Protein AF-A0A925LC29-F1 (afdb_monomer_lite)

Radius of gyration: 19.2 Å; chains: 1; bounding box: 22×25×63 Å

pLDDT: mean 88.76, std 10.74, range [48.91, 97.94]

Sequence (55 aa):
MNAVLNGPVFADVPTPKFEPGPAGTHITIRGLTKYFAGWPLYENFDLDIPKSKIV

Structure (mmCIF, N/CA/C/O backbone):
data_AF-A0A925LC29-F1
#
_entry.id   AF-A0A925LC29-F1
#
loop_
_atom_site.group_PDB
_atom_site.id
_atom_site.type_symbol
_atom_site.label_atom_id
_atom_site.label_alt_id
_atom_site.label_comp_id
_atom_site.label_asym_id
_atom_site.label_entity_id
_atom_site.label_seq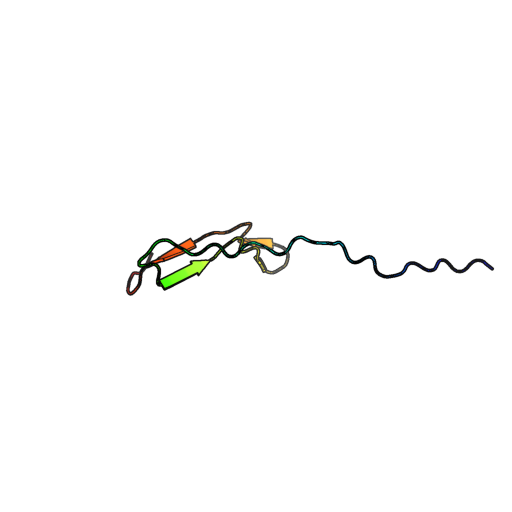_id
_atom_site.pdbx_PDB_ins_code
_atom_site.Cartn_x
_atom_site.Cartn_y
_atom_site.Cartn_z
_atom_site.occupancy
_atom_site.B_iso_or_equiv
_atom_site.auth_seq_id
_atom_site.auth_comp_id
_atom_site.auth_asym_id
_atom_site.auth_atom_id
_atom_site.pdbx_PDB_model_num
ATOM 1 N N . MET A 1 1 ? 6.831 -16.712 -52.168 1.00 48.91 1 MET A N 1
ATOM 2 C CA . MET A 1 1 ? 6.704 -15.586 -51.220 1.00 48.91 1 MET A CA 1
ATOM 3 C C . MET A 1 1 ? 6.110 -16.169 -49.949 1.00 48.91 1 MET A C 1
ATOM 5 O O . MET A 1 1 ? 5.005 -16.681 -50.036 1.00 48.91 1 MET A O 1
ATOM 9 N N . ASN A 1 2 ? 6.837 -16.190 -48.829 1.00 63.00 2 ASN A N 1
ATOM 10 C CA . ASN A 1 2 ? 6.335 -16.764 -47.574 1.00 63.00 2 ASN A CA 1
ATOM 11 C C . ASN A 1 2 ? 6.042 -15.625 -46.598 1.00 63.00 2 ASN A C 1
ATOM 13 O O . ASN A 1 2 ? 6.947 -14.867 -46.255 1.00 63.00 2 ASN A O 1
ATOM 17 N N . ALA A 1 3 ? 4.782 -15.488 -46.191 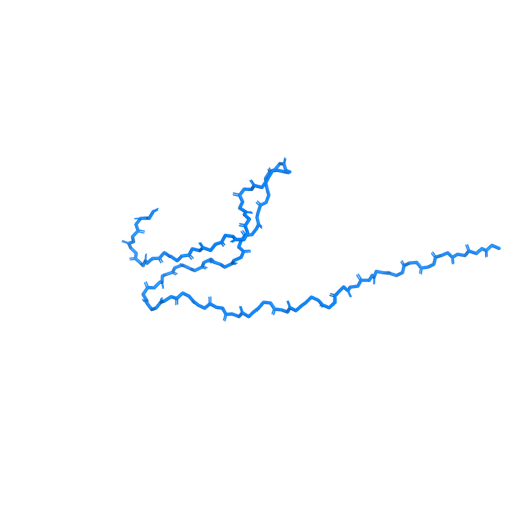1.00 72.88 3 ALA A N 1
ATOM 18 C CA . ALA A 1 3 ? 4.378 -14.546 -45.157 1.00 72.88 3 ALA A CA 1
ATOM 19 C C . ALA A 1 3 ? 4.477 -15.238 -43.793 1.00 72.88 3 ALA A C 1
ATOM 21 O O . ALA A 1 3 ? 3.878 -16.293 -43.588 1.00 72.88 3 ALA A O 1
ATOM 22 N 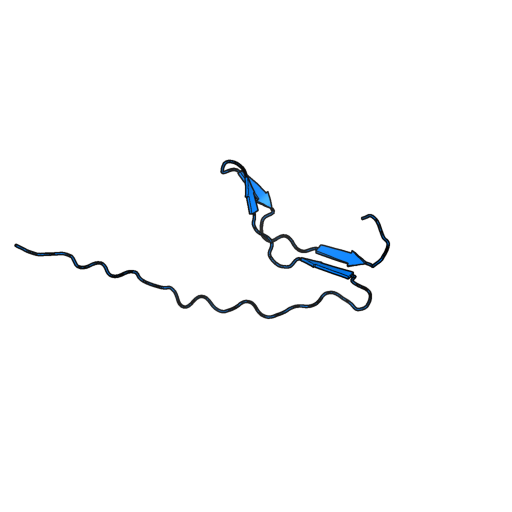N . VAL A 1 4 ? 5.247 -14.659 -42.873 1.00 65.50 4 VAL A N 1
ATOM 23 C CA . VAL A 1 4 ? 5.326 -15.129 -41.487 1.00 65.50 4 VAL A CA 1
ATOM 24 C C . VAL A 1 4 ? 4.218 -14.431 -40.702 1.00 65.50 4 VAL A C 1
ATOM 26 O O . VAL A 1 4 ? 4.258 -13.217 -40.509 1.00 65.50 4 VAL A O 1
ATOM 29 N N . LEU A 1 5 ? 3.202 -15.190 -40.294 1.00 74.00 5 LEU A N 1
ATOM 30 C CA . LEU A 1 5 ? 2.086 -14.711 -39.479 1.00 74.00 5 LEU A CA 1
ATOM 31 C C . LEU A 1 5 ? 2.404 -14.964 -38.000 1.00 74.00 5 LEU A C 1
ATOM 33 O O . LEU A 1 5 ? 2.099 -16.030 -37.472 1.00 74.00 5 LEU A O 1
ATOM 37 N N . ASN A 1 6 ? 3.015 -13.989 -37.327 1.00 73.00 6 ASN A N 1
ATOM 38 C CA . ASN A 1 6 ? 3.143 -14.007 -35.868 1.00 73.00 6 ASN A CA 1
ATOM 39 C C . ASN A 1 6 ? 1.898 -13.347 -35.264 1.00 73.00 6 ASN A C 1
ATOM 41 O O . ASN A 1 6 ? 1.791 -12.121 -35.240 1.00 73.00 6 ASN A O 1
ATOM 45 N N . GLY A 1 7 ? 0.936 -14.158 -34.822 1.00 76.81 7 GLY A N 1
ATOM 46 C CA . GLY A 1 7 ? -0.191 -13.671 -34.027 1.00 76.81 7 GLY A CA 1
ATOM 47 C C . GLY A 1 7 ? 0.261 -13.252 -32.619 1.00 76.81 7 GLY A C 1
ATOM 48 O O . GLY A 1 7 ? 1.264 -13.773 -32.126 1.00 76.81 7 GLY A O 1
ATOM 49 N N . PRO A 1 8 ? -0.445 -12.321 -31.954 1.00 74.25 8 PRO A N 1
ATOM 50 C CA . PRO A 1 8 ? -0.162 -11.987 -30.564 1.00 74.25 8 PRO A CA 1
ATOM 51 C C . PRO A 1 8 ? -0.362 -13.226 -29.683 1.00 74.25 8 PRO A C 1
ATOM 53 O O . PRO A 1 8 ? -1.433 -13.831 -29.676 1.00 74.25 8 PRO A O 1
ATOM 56 N N . VAL A 1 9 ? 0.685 -13.606 -28.951 1.00 74.81 9 VAL A N 1
ATOM 57 C CA . VAL A 1 9 ? 0.631 -14.674 -27.951 1.00 74.81 9 VAL A CA 1
ATOM 58 C C . VAL A 1 9 ? 0.260 -14.031 -26.624 1.00 74.81 9 VAL A C 1
ATOM 60 O O . VAL A 1 9 ? 1.038 -13.262 -26.061 1.00 74.81 9 VAL A O 1
ATOM 63 N N . PHE A 1 10 ? -0.937 -14.326 -26.132 1.00 76.44 10 PHE A N 1
ATOM 64 C CA . PHE A 1 10 ? -1.336 -13.959 -24.780 1.00 76.44 10 PHE A CA 1
ATOM 65 C C . PHE A 1 10 ? -0.932 -15.103 -23.855 1.00 76.44 10 PHE A C 1
ATOM 67 O O . PHE A 1 10 ? -1.371 -16.235 -24.040 1.00 76.44 10 PHE A O 1
ATOM 74 N N . ALA A 1 11 ? -0.040 -14.826 -22.907 1.00 78.19 11 ALA A N 1
ATOM 75 C CA . ALA A 1 11 ? 0.295 -15.793 -21.874 1.00 78.19 11 ALA A CA 1
ATOM 76 C C . ALA A 1 11 ? -0.904 -15.956 -20.928 1.00 78.19 11 ALA A C 1
ATOM 78 O O . ALA A 1 11 ? -1.474 -14.954 -20.490 1.00 78.19 11 ALA A O 1
ATOM 79 N N . ASP A 1 12 ? -1.246 -17.199 -20.582 1.00 79.00 12 ASP A N 1
ATOM 80 C CA . ASP A 1 12 ? -2.183 -17.506 -19.497 1.00 79.00 12 ASP A CA 1
ATOM 81 C C . ASP A 1 12 ? -1.525 -17.149 -18.159 1.00 79.00 12 ASP A C 1
ATOM 83 O O . ASP A 1 12 ? -0.936 -17.986 -17.475 1.00 79.00 12 ASP A O 1
ATOM 87 N N . VAL A 1 13 ? -1.560 -15.862 -17.812 1.00 79.81 13 VAL A N 1
ATOM 88 C CA . VAL A 1 13 ? -1.018 -15.358 -16.551 1.00 79.81 13 VAL A CA 1
ATOM 89 C C . VAL A 1 13 ? -2.062 -15.629 -15.464 1.00 79.81 13 VAL A C 1
ATOM 91 O O . VAL A 1 13 ? -3.179 -15.110 -15.563 1.00 79.81 13 VAL A O 1
ATOM 94 N N . PRO A 1 14 ? -1.741 -16.419 -14.422 1.00 83.25 14 PRO A N 1
ATOM 95 C CA . PRO A 1 14 ? -2.668 -16.655 -13.326 1.00 83.25 14 PRO A CA 1
ATOM 96 C C . PRO A 1 14 ? -3.111 -15.333 -12.706 1.00 83.25 14 PRO A C 1
ATOM 98 O O . PRO A 1 14 ? -2.291 -14.454 -12.431 1.00 83.25 14 PRO A O 1
ATOM 101 N N . THR A 1 15 ? -4.412 -15.186 -12.466 1.00 83.25 15 THR A N 1
ATOM 102 C CA . THR A 1 15 ? -4.915 -14.018 -11.744 1.00 83.25 15 THR A CA 1
ATOM 103 C C . THR A 1 15 ? -4.395 -14.059 -10.304 1.00 83.25 15 THR A C 1
ATOM 105 O O . THR A 1 15 ? -4.544 -15.095 -9.647 1.00 83.25 15 THR A O 1
ATOM 108 N N . PRO A 1 16 ? -3.804 -12.967 -9.787 1.00 81.88 16 PRO A N 1
ATOM 109 C CA . PRO A 1 16 ? -3.382 -12.910 -8.396 1.00 81.88 16 PRO A CA 1
ATOM 110 C C . PRO A 1 16 ? -4.556 -13.181 -7.452 1.00 81.88 16 PRO A C 1
ATOM 112 O O . PRO A 1 16 ? -5.667 -12.683 -7.657 1.00 81.88 16 PRO A O 1
ATOM 115 N N . LYS A 1 17 ? -4.313 -13.967 -6.401 1.00 89.44 17 LYS A N 1
ATOM 116 C CA . LYS A 1 17 ? -5.301 -14.196 -5.345 1.00 89.44 17 LYS A CA 1
ATOM 117 C C . LYS A 1 17 ? -5.496 -12.905 -4.547 1.00 89.44 17 LYS A C 1
ATOM 119 O O . LYS A 1 17 ? -4.540 -12.187 -4.273 1.00 89.44 17 LYS A O 1
ATOM 124 N N . PHE A 1 18 ? -6.733 -12.620 -4.145 1.00 89.94 18 PHE A N 1
ATOM 125 C CA . PHE A 1 18 ? -6.996 -11.535 -3.204 1.00 89.94 18 PHE A CA 1
ATOM 126 C C . PHE A 1 18 ? -6.454 -11.891 -1.812 1.00 89.94 18 PHE A C 1
ATOM 128 O O . PHE A 1 18 ? -6.859 -12.897 -1.222 1.00 89.94 18 PHE A O 1
ATOM 135 N N . GLU A 1 19 ? -5.566 -11.046 -1.290 1.00 93.75 19 GLU A N 1
ATOM 136 C CA . GLU A 1 19 ? -4.918 -11.206 0.013 1.00 93.75 19 GLU A CA 1
ATOM 137 C C . GLU A 1 19 ? -5.137 -9.947 0.864 1.00 93.75 19 GLU A C 1
ATOM 139 O O . GLU A 1 19 ? -4.447 -8.942 0.674 1.00 93.75 19 GLU A O 1
ATOM 144 N N . PRO A 1 20 ? -6.119 -9.955 1.785 1.00 94.00 20 PRO A N 1
ATOM 145 C CA . PRO A 1 20 ? -6.382 -8.800 2.630 1.00 94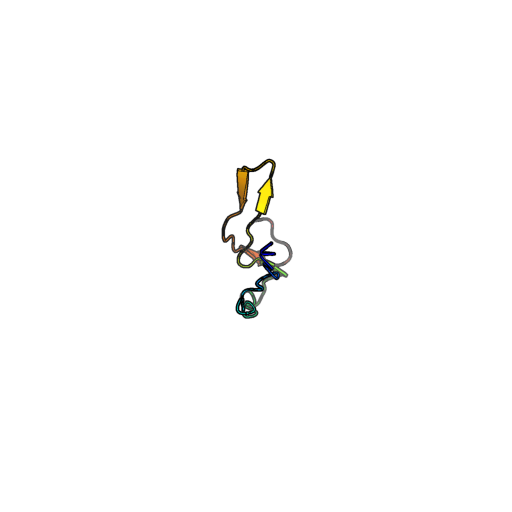.00 20 PRO A CA 1
ATOM 146 C C . PRO A 1 20 ? -5.284 -8.614 3.684 1.00 94.00 20 PRO A C 1
ATOM 148 O O . PRO A 1 20 ? -4.612 -9.564 4.094 1.00 94.00 20 PRO A O 1
ATOM 151 N N . GLY A 1 21 ? -5.138 -7.381 4.168 1.00 93.88 21 GLY A N 1
ATOM 152 C CA . GLY A 1 21 ? -4.361 -7.101 5.371 1.00 93.88 21 GLY A CA 1
ATOM 153 C C . GLY A 1 21 ? -5.002 -7.662 6.645 1.00 93.88 21 GLY A C 1
ATOM 154 O O . GLY A 1 21 ? -6.178 -8.041 6.640 1.00 93.88 21 GLY A O 1
ATOM 155 N N . PRO A 1 22 ? -4.250 -7.694 7.761 1.00 94.88 22 PRO A N 1
ATOM 156 C CA . PRO A 1 22 ? -4.790 -8.036 9.073 1.00 94.88 22 PRO A CA 1
ATOM 157 C C . PRO A 1 22 ? -6.001 -7.173 9.463 1.00 94.88 22 PRO A C 1
ATOM 159 O O . PRO A 1 22 ? -6.186 -6.052 8.982 1.00 94.88 22 PRO A O 1
ATOM 162 N N . ALA A 1 23 ? -6.822 -7.669 10.391 1.00 94.44 23 ALA A N 1
ATOM 163 C CA . ALA A 1 23 ? -7.936 -6.892 10.926 1.00 94.44 23 ALA A CA 1
ATOM 164 C C . ALA A 1 23 ? -7.438 -5.576 11.557 1.00 94.44 23 ALA A C 1
ATOM 166 O O . ALA A 1 23 ? -6.504 -5.573 12.357 1.00 94.44 23 ALA A O 1
ATOM 167 N N . GLY A 1 24 ? -8.077 -4.457 11.203 1.00 92.88 24 GLY A N 1
ATOM 168 C CA . GLY A 1 24 ? -7.671 -3.110 11.632 1.00 92.88 24 GLY A CA 1
ATOM 169 C C . GLY A 1 24 ? -6.824 -2.345 10.607 1.00 92.88 24 GLY A C 1
ATOM 170 O O . GLY A 1 24 ? -6.635 -1.134 10.762 1.00 92.88 24 GLY A O 1
ATOM 171 N N . THR A 1 25 ? -6.383 -3.007 9.533 1.00 96.69 25 THR A N 1
ATOM 172 C CA . THR A 1 25 ? -5.774 -2.346 8.377 1.00 96.69 25 THR A CA 1
ATOM 173 C C . THR A 1 25 ? -6.800 -1.494 7.634 1.00 96.69 25 THR A C 1
ATOM 175 O O . THR A 1 25 ? -7.939 -1.903 7.409 1.00 96.69 25 THR A O 1
ATOM 178 N N . HIS A 1 26 ? -6.393 -0.283 7.263 1.00 96.94 26 HIS A N 1
ATOM 179 C CA . HIS A 1 26 ? -7.196 0.642 6.471 1.00 96.94 26 HIS A CA 1
ATOM 180 C C . HIS A 1 26 ? -6.773 0.666 5.002 1.00 96.94 26 HIS A C 1
ATOM 182 O O . HIS A 1 26 ? -7.623 0.819 4.130 1.00 96.94 26 HIS A O 1
ATOM 188 N N . ILE A 1 27 ? -5.476 0.504 4.732 1.00 96.25 27 ILE A N 1
ATOM 189 C CA . ILE A 1 27 ? -4.912 0.450 3.380 1.00 96.25 27 ILE A CA 1
ATOM 190 C C . ILE A 1 27 ? -3.992 -0.765 3.289 1.00 96.25 27 ILE A C 1
ATOM 192 O O . ILE A 1 27 ? -3.124 -0.937 4.139 1.00 96.25 27 ILE A O 1
ATOM 196 N N . THR A 1 28 ? -4.170 -1.566 2.242 1.00 96.81 28 THR A N 1
ATOM 197 C CA . THR A 1 28 ? -3.400 -2.779 1.946 1.00 96.81 28 THR A CA 1
ATOM 198 C C . THR A 1 28 ? -2.824 -2.648 0.538 1.00 96.81 28 THR A C 1
ATOM 200 O O . THR A 1 28 ? -3.565 -2.403 -0.413 1.00 96.81 28 THR A O 1
ATOM 203 N N . ILE A 1 29 ? -1.510 -2.815 0.404 1.00 95.81 29 ILE A N 1
ATOM 204 C CA . ILE A 1 29 ? -0.779 -2.896 -0.866 1.00 95.81 29 ILE A CA 1
ATOM 205 C C . ILE A 1 29 ? -0.169 -4.294 -0.963 1.00 95.81 29 ILE A C 1
ATOM 207 O O . ILE A 1 29 ? 0.426 -4.759 0.010 1.00 95.81 29 ILE A O 1
ATOM 211 N N . ARG A 1 30 ? -0.332 -4.955 -2.115 1.00 96.00 30 ARG A N 1
ATOM 212 C CA . ARG A 1 30 ? 0.240 -6.275 -2.405 1.00 96.00 30 ARG A CA 1
ATOM 213 C C . ARG A 1 30 ? 0.932 -6.280 -3.763 1.00 96.00 30 ARG A C 1
ATOM 215 O O . ARG A 1 30 ? 0.316 -5.878 -4.749 1.00 96.00 30 ARG A O 1
ATOM 222 N N . GLY A 1 31 ? 2.179 -6.734 -3.809 1.00 93.94 31 GLY A N 1
ATOM 223 C CA . GLY A 1 31 ? 2.961 -6.944 -5.024 1.00 93.94 31 GLY A CA 1
ATOM 224 C C . GLY A 1 31 ? 3.127 -5.693 -5.887 1.00 93.94 31 GLY A C 1
ATOM 225 O O . GLY A 1 31 ? 3.137 -5.800 -7.114 1.00 93.94 31 GLY A O 1
ATOM 226 N N . LEU A 1 32 ? 3.211 -4.496 -5.290 1.00 94.69 32 LEU A N 1
ATOM 227 C CA . LEU A 1 32 ? 3.346 -3.264 -6.064 1.00 94.69 32 LEU A CA 1
ATOM 228 C C . LEU A 1 32 ? 4.727 -3.203 -6.717 1.00 94.69 32 LEU A C 1
ATOM 230 O O . LEU A 1 32 ? 5.747 -3.046 -6.047 1.00 94.69 32 LEU A O 1
ATOM 234 N N . THR A 1 33 ? 4.723 -3.234 -8.045 1.00 95.94 33 THR A N 1
ATOM 235 C CA . THR A 1 33 ? 5.899 -2.971 -8.868 1.00 95.94 33 THR A CA 1
ATOM 236 C C . THR A 1 33 ? 5.652 -1.720 -9.704 1.00 95.94 33 THR A C 1
ATOM 238 O O . THR A 1 33 ? 4.673 -1.622 -10.447 1.00 95.94 33 THR A O 1
ATOM 241 N N . LYS A 1 34 ? 6.526 -0.723 -9.560 1.00 95.75 34 LYS A N 1
ATOM 242 C CA . LYS A 1 34 ? 6.407 0.586 -10.209 1.00 95.75 34 LYS A CA 1
ATOM 243 C C . LYS A 1 34 ? 7.784 1.058 -10.646 1.00 95.75 34 LYS A C 1
ATOM 245 O O . LYS A 1 34 ? 8.706 1.088 -9.841 1.00 95.75 34 LYS A O 1
ATOM 250 N N . TYR A 1 35 ? 7.881 1.521 -11.888 1.00 97.94 35 TYR A N 1
ATOM 251 C CA . TYR A 1 35 ? 9.082 2.148 -12.434 1.00 97.94 35 TYR A CA 1
ATOM 252 C C . TYR A 1 35 ? 8.829 3.633 -12.692 1.00 97.94 35 TYR A C 1
ATOM 254 O O . TYR A 1 35 ? 7.725 4.030 -13.080 1.00 97.94 35 TYR A O 1
ATOM 262 N N . PHE A 1 36 ? 9.859 4.452 -12.499 1.00 97.00 36 PHE A N 1
ATOM 263 C CA . PHE A 1 36 ? 9.868 5.862 -12.865 1.00 97.00 36 PHE A CA 1
ATOM 264 C C . PHE A 1 36 ? 11.151 6.172 -13.637 1.00 97.00 36 PHE A C 1
ATOM 266 O O . PHE A 1 36 ? 12.246 5.868 -13.178 1.00 97.00 36 PHE A O 1
ATOM 273 N N . ALA A 1 37 ? 11.014 6.734 -14.842 1.00 97.00 37 ALA A N 1
ATOM 274 C CA . ALA A 1 37 ? 12.137 7.016 -15.746 1.00 97.00 37 ALA A CA 1
ATOM 275 C C . ALA A 1 37 ? 13.054 5.799 -16.024 1.00 97.00 37 ALA A C 1
ATOM 277 O O . ALA A 1 37 ? 14.267 5.939 -16.138 1.00 97.00 37 ALA A O 1
ATOM 278 N N . GLY A 1 38 ? 12.472 4.597 -16.114 1.00 95.06 38 GLY A N 1
ATOM 279 C CA . GLY A 1 38 ? 13.215 3.350 -16.342 1.00 95.06 38 GLY A CA 1
ATOM 280 C C . GLY A 1 38 ? 13.899 2.773 -15.099 1.00 95.06 38 GLY A C 1
ATOM 281 O O . GLY A 1 38 ? 14.441 1.677 -15.174 1.00 95.06 38 GLY A O 1
ATOM 282 N N . TRP A 1 39 ? 13.830 3.459 -13.956 1.00 95.31 39 TRP A N 1
ATOM 283 C CA . TRP A 1 39 ? 14.376 2.987 -12.686 1.00 95.31 39 TRP A CA 1
ATOM 284 C C . TRP A 1 39 ? 13.279 2.389 -11.804 1.00 95.31 39 TRP A C 1
ATOM 286 O O . TRP A 1 39 ? 12.166 2.930 -11.776 1.00 95.31 39 TRP A O 1
ATOM 296 N N . PRO A 1 40 ? 13.554 1.285 -11.087 1.00 96.38 40 PRO A N 1
ATOM 297 C CA . PRO A 1 40 ? 12.601 0.727 -10.139 1.00 96.38 40 PRO A CA 1
ATOM 298 C C . PRO A 1 40 ? 12.361 1.719 -8.999 1.00 96.38 40 PRO A C 1
ATOM 300 O O . PRO A 1 40 ? 13.298 2.171 -8.345 1.00 96.38 40 PRO A O 1
ATOM 303 N N . LEU A 1 41 ? 11.095 2.068 -8.777 1.00 97.38 41 LEU A N 1
ATOM 304 C CA . LEU A 1 41 ? 10.643 2.836 -7.616 1.00 97.38 41 LEU A CA 1
ATOM 305 C C . LEU A 1 41 ? 10.138 1.895 -6.514 1.00 97.38 41 LEU A C 1
ATOM 307 O O . LEU A 1 41 ? 10.459 2.088 -5.347 1.00 97.38 41 LEU A O 1
ATOM 311 N N . TYR A 1 42 ? 9.377 0.869 -6.898 1.00 97.50 42 TYR A N 1
ATOM 312 C CA . TYR A 1 42 ? 8.960 -0.234 -6.035 1.00 97.50 42 TYR A CA 1
ATOM 313 C C . TYR A 1 42 ? 9.091 -1.543 -6.805 1.00 97.50 42 TYR A C 1
ATOM 315 O O . TYR A 1 42 ? 8.764 -1.583 -7.993 1.00 97.50 42 TYR A O 1
ATOM 323 N N . GLU A 1 43 ? 9.513 -2.606 -6.128 1.00 96.38 43 GLU A N 1
ATOM 324 C CA . GLU A 1 43 ? 9.551 -3.962 -6.673 1.00 96.38 43 GLU A CA 1
ATOM 325 C C . GLU A 1 43 ? 8.970 -4.919 -5.638 1.00 96.38 43 GLU A C 1
ATOM 327 O O . GLU A 1 43 ? 9.456 -4.970 -4.509 1.00 96.38 43 GLU A O 1
ATOM 332 N N . ASN A 1 44 ? 7.912 -5.645 -6.021 1.00 95.12 44 ASN A N 1
ATOM 333 C CA 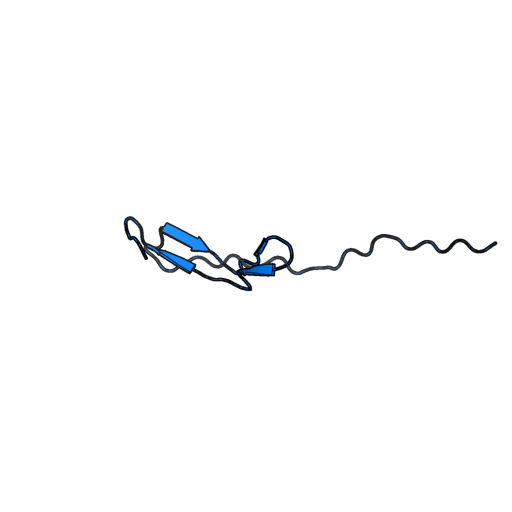. ASN A 1 44 ? 7.199 -6.602 -5.169 1.00 95.12 44 ASN A CA 1
ATOM 334 C C . ASN A 1 44 ? 6.887 -6.043 -3.767 1.00 95.12 44 ASN A C 1
ATOM 336 O O . ASN A 1 44 ? 7.090 -6.711 -2.756 1.00 95.12 44 ASN A O 1
ATOM 340 N N . PHE A 1 45 ? 6.442 -4.786 -3.709 1.00 96.12 45 PHE A N 1
ATOM 341 C CA . PHE A 1 45 ? 6.248 -4.073 -2.453 1.00 96.12 45 PHE A CA 1
ATOM 342 C C . PHE A 1 45 ? 4.897 -4.395 -1.809 1.00 96.12 45 PHE A C 1
ATOM 344 O O . PHE A 1 45 ? 3.848 -4.243 -2.445 1.00 96.12 45 PHE A O 1
ATOM 351 N N . ASP A 1 46 ? 4.944 -4.741 -0.523 1.00 96.19 46 ASP A N 1
ATOM 352 C CA . ASP A 1 46 ? 3.786 -5.013 0.325 1.00 96.19 46 ASP A CA 1
ATOM 353 C C . ASP A 1 46 ? 3.743 -4.032 1.501 1.00 96.19 46 ASP A C 1
ATOM 355 O O . ASP A 1 46 ? 4.768 -3.733 2.117 1.00 96.19 46 ASP A O 1
ATOM 359 N N . LEU A 1 47 ? 2.549 -3.540 1.838 1.00 95.94 47 LEU A N 1
ATOM 360 C CA . LEU A 1 47 ? 2.349 -2.650 2.983 1.00 95.94 47 LEU A CA 1
ATOM 361 C C . LEU A 1 47 ? 0.937 -2.772 3.546 1.00 95.94 47 LEU A C 1
ATOM 363 O O . LEU A 1 47 ? -0.034 -2.861 2.796 1.00 95.94 47 LEU A O 1
ATOM 367 N N . ASP A 1 48 ? 0.828 -2.685 4.868 1.00 96.94 48 ASP A N 1
ATOM 368 C CA . ASP A 1 48 ? -0.436 -2.516 5.575 1.00 96.94 48 ASP A CA 1
ATOM 369 C C . ASP A 1 48 ? -0.370 -1.271 6.461 1.00 96.94 48 ASP A C 1
ATOM 371 O O . ASP A 1 48 ? 0.521 -1.131 7.299 1.00 96.94 48 ASP A O 1
ATOM 375 N N . ILE A 1 49 ? -1.327 -0.360 6.278 1.00 96.94 49 ILE A N 1
ATOM 376 C CA . ILE A 1 49 ? -1.424 0.884 7.044 1.00 96.94 49 ILE A CA 1
ATOM 377 C C . ILE A 1 49 ? -2.692 0.833 7.904 1.00 96.94 49 ILE A C 1
ATOM 379 O O . ILE A 1 49 ? -3.801 0.775 7.356 1.00 96.94 49 ILE A O 1
ATOM 383 N N . PRO A 1 50 ? -2.574 0.870 9.242 1.00 96.00 50 PRO A N 1
ATOM 384 C CA . PRO A 1 50 ? -3.727 0.942 10.129 1.00 96.00 50 PRO A C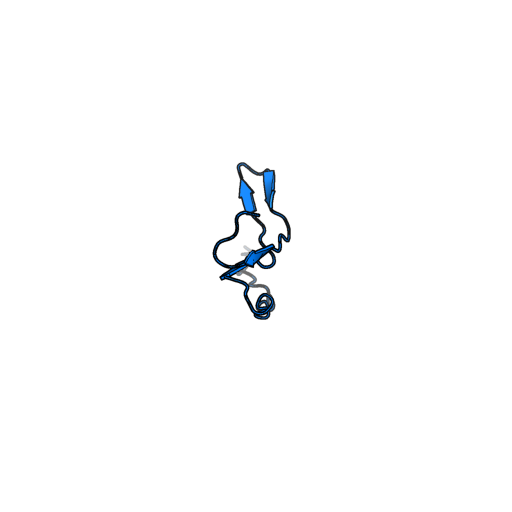A 1
ATOM 385 C C . PRO A 1 50 ? -4.416 2.308 10.049 1.00 96.00 50 PRO A C 1
ATOM 387 O O . PRO A 1 50 ? -3.812 3.333 9.726 1.00 96.00 50 PRO A O 1
ATOM 390 N N . LYS A 1 51 ? -5.712 2.337 10.374 1.00 94.31 51 LYS A N 1
ATOM 391 C CA . LYS A 1 51 ? -6.500 3.576 10.332 1.00 94.31 51 LYS A CA 1
ATOM 392 C C . LYS A 1 51 ? -5.913 4.632 11.277 1.00 94.31 51 LYS A C 1
ATOM 394 O O . LYS A 1 51 ? -5.579 4.328 12.421 1.00 94.31 51 LYS A O 1
ATOM 399 N N . SER A 1 52 ? -5.851 5.883 10.817 1.00 93.69 52 SER A N 1
ATOM 400 C CA . SER A 1 52 ? -5.423 7.040 11.622 1.00 93.69 52 SER A CA 1
ATOM 401 C C . SER A 1 52 ? -3.992 6.939 12.177 1.00 93.69 52 SER A C 1
ATOM 403 O O . SER A 1 52 ? -3.716 7.442 13.268 1.00 93.69 52 SER A O 1
ATOM 405 N N . LYS A 1 53 ? -3.077 6.296 11.443 1.00 92.56 53 LYS A N 1
ATOM 406 C CA . LYS A 1 53 ? -1.647 6.237 11.769 1.00 92.56 53 LYS A CA 1
ATOM 407 C C . LYS A 1 53 ? -0.803 6.771 10.614 1.00 92.56 53 LYS A C 1
ATOM 409 O O . LYS A 1 53 ? -1.170 6.617 9.454 1.00 92.56 53 LYS A O 1
ATOM 414 N N . ILE A 1 54 ? 0.320 7.388 10.967 1.00 88.06 54 ILE A N 1
ATOM 415 C CA . ILE A 1 54 ? 1.421 7.712 10.057 1.00 88.06 54 ILE A CA 1
ATOM 416 C C . ILE A 1 54 ? 2.496 6.665 10.343 1.00 88.06 54 ILE A C 1
ATOM 418 O O . ILE A 1 54 ? 2.803 6.431 11.516 1.00 88.06 54 ILE A O 1
ATOM 422 N N . VAL A 1 55 ? 2.981 6.005 9.296 1.00 83.12 55 VAL A N 1
ATOM 423 C CA . VAL A 1 55 ? 3.954 4.905 9.349 1.00 83.12 55 VAL A CA 1
ATOM 424 C C . VAL A 1 55 ? 5.183 5.317 8.559 1.00 83.12 55 VAL A C 1
ATOM 426 O O . VAL A 1 55 ? 4.982 5.970 7.509 1.00 83.12 55 VAL A O 1
#

Foldseek 3Di:
DDDDDDDDDDDPDDDDDDDDDPPQFPDWDAQDWDDDPNHTPDGRDTDTDGPPDDD

Secondary structure (DSSP, 8-state):
------------PPPPPP-PPPTTEEEEEEEEEEEETTEEEEEEEEEEEETT---